Protein AF-A0A8K1FX27-F1 (afdb_monomer_lite)

Sequence (110 aa):
ENPSEEDAAIVDKILSSRVIKKEISAGMTVDTEEFFVKYKNYSYLHCEWATEQQLLKDKRIQQKIKRFKVRKAQRAHFFADMEEEPFNPDYVEVDRVLEVSLCEDKDTGE

Secondary structure (DSSP, 8-state):
-PPPHHHHT-EEEEEEEEEEEEEEETTEEEEEEEEEEEETTS-GGG-EEE-TTTTTTSTTHHHHHHHHHHHHHHHHTT-TT----SS-GGGGS------------TTT--

Structure (mmCIF, N/CA/C/O backbone):
data_AF-A0A8K1FX27-F1
#
_entry.id   AF-A0A8K1FX27-F1
#
loop_
_atom_site.group_PDB
_atom_site.id
_atom_site.type_symbol
_atom_site.label_atom_id
_atom_site.label_alt_id
_atom_site.label_comp_id
_atom_site.label_asym_id
_atom_site.label_entity_id
_atom_site.label_seq_id
_atom_site.pdbx_PDB_ins_code
_atom_site.Cartn_x
_atom_site.Cartn_y
_atom_site.Cartn_z
_atom_site.occupancy
_atom_site.B_iso_or_equiv
_atom_site.auth_seq_id
_atom_site.auth_comp_id
_atom_site.auth_asym_id
_atom_site.auth_atom_id
_atom_site.pdbx_PDB_model_num
ATOM 1 N N . GLU A 1 1 ? 19.678 -7.813 -8.987 1.00 48.03 1 GLU A N 1
ATOM 2 C CA . GLU A 1 1 ? 19.619 -8.563 -7.715 1.00 48.03 1 GLU A CA 1
ATOM 3 C C . GLU A 1 1 ? 18.223 -8.363 -7.145 1.00 48.03 1 GLU A C 1
ATOM 5 O O . GLU A 1 1 ? 17.815 -7.214 -7.002 1.00 48.03 1 GLU A O 1
ATOM 10 N N . ASN A 1 2 ? 17.447 -9.435 -6.961 1.00 54.16 2 ASN A N 1
ATOM 11 C CA . ASN A 1 2 ? 16.099 -9.311 -6.401 1.00 54.16 2 ASN A CA 1
ATOM 12 C C . ASN A 1 2 ? 16.210 -8.922 -4.919 1.00 54.16 2 ASN A C 1
ATOM 14 O O . ASN A 1 2 ? 17.075 -9.469 -4.231 1.00 54.16 2 ASN A O 1
ATOM 18 N N . PRO A 1 3 ? 15.385 -7.983 -4.421 1.00 55.75 3 PRO A N 1
ATOM 19 C CA . PRO A 1 3 ? 15.394 -7.633 -3.008 1.00 55.75 3 PRO A CA 1
ATOM 20 C C . PRO A 1 3 ? 15.110 -8.876 -2.158 1.00 55.75 3 PRO A C 1
ATOM 22 O O . PRO A 1 3 ? 14.306 -9.728 -2.539 1.00 55.75 3 PRO A O 1
ATOM 25 N N . SER A 1 4 ? 15.779 -8.977 -1.008 1.00 61.44 4 SER A N 1
ATOM 26 C CA . SER A 1 4 ? 15.488 -10.027 -0.032 1.00 61.44 4 SER A CA 1
ATOM 27 C C . SER A 1 4 ? 14.026 -9.921 0.429 1.00 61.44 4 SER A C 1
ATOM 29 O O . SER A 1 4 ? 13.470 -8.821 0.491 1.00 61.44 4 SER A O 1
ATOM 31 N N . GLU A 1 5 ? 13.387 -11.038 0.790 1.00 59.59 5 GLU A N 1
ATOM 32 C CA . GLU A 1 5 ? 12.019 -11.021 1.346 1.00 59.59 5 GLU A CA 1
ATOM 33 C C . GLU A 1 5 ? 11.897 -10.135 2.602 1.00 59.59 5 GLU A C 1
ATOM 35 O O . GLU A 1 5 ? 10.821 -9.615 2.908 1.00 59.59 5 GLU A O 1
ATOM 40 N N . GLU A 1 6 ? 13.004 -9.927 3.322 1.00 56.84 6 GLU A N 1
ATOM 41 C CA . GLU A 1 6 ? 13.069 -9.035 4.482 1.00 56.84 6 GLU A CA 1
ATOM 42 C C . GLU A 1 6 ? 13.023 -7.549 4.083 1.00 56.84 6 GLU A C 1
ATOM 44 O O . GLU A 1 6 ? 12.375 -6.749 4.763 1.00 56.84 6 GLU A O 1
ATOM 49 N N . ASP A 1 7 ? 13.631 -7.173 2.953 1.00 61.62 7 ASP A N 1
ATOM 50 C CA . ASP A 1 7 ? 13.547 -5.816 2.394 1.00 61.62 7 ASP A CA 1
ATOM 51 C C . ASP A 1 7 ? 12.206 -5.547 1.698 1.00 61.62 7 ASP A C 1
ATOM 53 O O . ASP A 1 7 ? 11.762 -4.395 1.617 1.00 61.62 7 ASP A O 1
ATOM 57 N N . ALA A 1 8 ? 11.551 -6.606 1.215 1.00 64.69 8 ALA A N 1
ATOM 58 C CA . ALA A 1 8 ? 10.287 -6.539 0.493 1.00 64.69 8 ALA A CA 1
ATOM 59 C C . ALA A 1 8 ? 9.100 -6.095 1.354 1.00 64.69 8 ALA A C 1
ATOM 61 O O . ALA A 1 8 ? 8.189 -5.426 0.872 1.00 64.69 8 ALA A O 1
ATOM 62 N N . ALA A 1 9 ? 9.128 -6.409 2.649 1.00 75.31 9 ALA A N 1
ATOM 63 C CA . ALA A 1 9 ? 8.024 -6.135 3.565 1.00 75.31 9 ALA A CA 1
ATOM 64 C C . ALA A 1 9 ? 8.043 -4.717 4.177 1.00 75.31 9 ALA A C 1
ATOM 66 O O . ALA A 1 9 ? 7.259 -4.413 5.079 1.00 75.31 9 ALA A O 1
ATOM 67 N N . ILE A 1 10 ? 8.939 -3.829 3.729 1.00 93.38 10 ILE A N 1
ATOM 68 C CA . ILE A 1 10 ? 9.044 -2.469 4.270 1.00 93.38 10 ILE A CA 1
ATOM 69 C C . ILE A 1 10 ? 8.014 -1.552 3.610 1.00 93.38 10 ILE A C 1
ATOM 71 O O . ILE A 1 10 ? 8.063 -1.302 2.407 1.00 93.38 10 ILE A O 1
ATOM 75 N N . VAL A 1 11 ? 7.117 -0.962 4.402 1.00 96.12 11 VAL A N 1
ATOM 76 C CA . VAL A 1 11 ? 6.073 -0.059 3.891 1.00 96.12 11 VAL A CA 1
ATOM 77 C C . VAL A 1 11 ? 6.681 1.293 3.530 1.00 96.12 11 VAL A C 1
ATOM 79 O O . VAL A 1 11 ? 7.129 2.032 4.397 1.00 96.12 11 VAL A O 1
ATOM 82 N N . ASP A 1 12 ? 6.680 1.690 2.269 1.00 95.62 12 ASP A N 1
ATOM 83 C CA . ASP A 1 12 ? 7.155 3.015 1.857 1.00 95.62 12 ASP A CA 1
ATOM 84 C C . ASP A 1 12 ? 6.101 4.096 2.154 1.00 95.62 12 ASP A C 1
ATOM 86 O O . ASP A 1 12 ? 6.396 5.138 2.745 1.00 95.62 12 ASP A O 1
ATOM 90 N N . LYS A 1 13 ? 4.833 3.815 1.823 1.00 95.56 13 LYS A N 1
ATOM 91 C CA . LYS A 1 13 ? 3.717 4.751 2.005 1.00 95.56 13 LYS A CA 1
ATOM 92 C C . LYS A 1 13 ? 2.430 4.027 2.406 1.00 95.56 13 LYS A C 1
ATOM 94 O O . LYS A 1 13 ? 2.129 2.960 1.887 1.00 95.56 13 LYS A O 1
ATOM 99 N N . ILE A 1 14 ? 1.656 4.649 3.298 1.00 96.56 14 ILE A N 1
ATOM 100 C CA . ILE A 1 14 ? 0.247 4.306 3.538 1.00 96.56 14 ILE A CA 1
ATOM 101 C C . ILE A 1 14 ? -0.589 5.265 2.693 1.00 96.56 14 ILE A C 1
ATOM 103 O O . ILE A 1 14 ? -0.468 6.482 2.854 1.00 96.56 14 ILE A O 1
ATOM 107 N N . LEU A 1 15 ? -1.367 4.708 1.774 1.00 94.94 15 LEU A N 1
ATOM 108 C CA . LEU A 1 15 ? -2.143 5.424 0.767 1.00 94.94 15 LEU A CA 1
ATOM 109 C C . LEU A 1 15 ? -3.573 5.684 1.240 1.00 94.94 15 LEU A C 1
ATOM 111 O O . LEU A 1 15 ? -4.088 6.780 1.066 1.00 94.94 15 LEU A O 1
ATOM 115 N N . SER A 1 16 ? -4.200 4.695 1.879 1.00 94.31 16 SER A N 1
ATOM 116 C CA . SER A 1 16 ? -5.571 4.806 2.379 1.00 94.31 16 SER A CA 1
ATOM 117 C C . SER A 1 16 ? -5.789 3.944 3.624 1.00 94.31 16 SER A C 1
ATOM 119 O O . SER A 1 16 ? -4.934 3.141 4.003 1.00 94.31 16 SER A O 1
ATOM 121 N N . SER A 1 17 ? -6.935 4.128 4.278 1.00 94.44 17 SER A N 1
ATOM 122 C CA . SER A 1 17 ? -7.405 3.257 5.357 1.00 94.44 17 SER A CA 1
ATOM 123 C C . SER A 1 17 ? -8.904 3.016 5.243 1.00 94.44 17 SER A C 1
ATOM 125 O O . SER A 1 17 ? -9.650 3.932 4.883 1.00 94.44 17 SER A O 1
ATOM 127 N N . ARG A 1 18 ? -9.334 1.803 5.595 1.00 94.12 18 ARG A N 1
ATOM 128 C CA . ARG A 1 18 ? -10.739 1.393 5.659 1.00 94.12 18 ARG A CA 1
ATOM 129 C C . ARG A 1 18 ? -10.996 0.589 6.926 1.00 94.12 18 ARG A C 1
ATOM 131 O O . ARG A 1 18 ? -10.086 -0.043 7.458 1.00 94.12 18 ARG A O 1
ATOM 138 N N . VAL A 1 19 ? -12.242 0.591 7.378 1.00 95.19 19 VAL A N 1
ATOM 139 C CA . VAL A 1 19 ? -12.714 -0.302 8.439 1.00 95.19 19 VAL A CA 1
ATOM 140 C C . VAL A 1 19 ? -13.657 -1.307 7.801 1.00 95.19 19 VAL A C 1
ATOM 142 O O . VAL A 1 19 ? -14.586 -0.917 7.096 1.00 95.19 19 VAL A O 1
ATOM 145 N N . ILE A 1 20 ? -13.406 -2.592 8.027 1.00 94.56 20 ILE A N 1
ATOM 146 C CA . ILE A 1 20 ? -14.256 -3.683 7.553 1.00 94.56 20 ILE A CA 1
ATOM 147 C C . ILE A 1 20 ? -14.766 -4.504 8.731 1.00 94.56 20 ILE A C 1
ATOM 149 O O . ILE A 1 20 ? -14.068 -4.679 9.725 1.00 94.56 20 ILE A O 1
ATOM 153 N N . LYS A 1 21 ? -15.978 -5.040 8.611 1.00 93.88 21 LYS A N 1
ATOM 154 C CA . LYS A 1 21 ? -16.563 -5.943 9.607 1.00 93.88 21 LYS A CA 1
ATOM 155 C C . LYS A 1 21 ? -16.191 -7.376 9.254 1.00 93.88 21 LYS A C 1
ATOM 157 O O . LYS A 1 21 ? -16.644 -7.875 8.227 1.00 93.88 21 LYS A O 1
ATOM 162 N N . LYS A 1 22 ? -15.372 -8.029 10.081 1.00 89.00 22 LYS A N 1
ATOM 163 C CA . LYS A 1 22 ? -15.058 -9.461 9.944 1.00 89.00 22 LYS A CA 1
ATOM 164 C C . LYS A 1 22 ? -15.865 -10.262 10.961 1.00 89.00 22 LYS A C 1
ATOM 166 O O . LYS A 1 22 ? -15.909 -9.899 12.135 1.00 89.00 22 LYS A O 1
ATOM 171 N N . GLU A 1 23 ? -16.506 -11.336 10.515 1.00 88.25 23 GLU A N 1
ATOM 172 C CA . GLU A 1 23 ? -17.162 -12.302 11.399 1.00 88.25 23 GLU A CA 1
ATOM 173 C C . GLU A 1 23 ? -16.110 -13.261 11.968 1.00 88.25 23 GLU A C 1
ATOM 175 O O . GLU A 1 23 ? -15.318 -13.829 11.217 1.00 88.25 23 GLU A O 1
ATOM 180 N N . ILE A 1 24 ? -16.065 -13.404 13.295 1.00 84.50 24 ILE A N 1
ATOM 181 C CA . ILE A 1 24 ? -15.093 -14.274 13.986 1.00 84.50 24 ILE A CA 1
ATOM 182 C C . ILE A 1 24 ? -15.781 -15.542 14.513 1.00 84.50 24 ILE A C 1
ATOM 184 O O . ILE A 1 24 ? -15.173 -16.607 14.593 1.00 84.50 24 ILE A O 1
ATOM 188 N N . SER A 1 25 ? -17.062 -15.444 14.858 1.00 86.50 25 SER A N 1
ATOM 189 C CA . SER A 1 25 ? -17.908 -16.560 15.277 1.00 86.50 25 SER A CA 1
ATOM 190 C C . SER A 1 25 ? -19.368 -16.237 14.972 1.00 86.50 25 SER A C 1
ATOM 192 O O . SER A 1 25 ? -19.688 -15.073 14.747 1.00 86.50 25 SER A O 1
ATOM 194 N N . ALA A 1 26 ? -20.239 -17.252 14.966 1.00 81.56 26 ALA A N 1
ATOM 195 C CA . ALA A 1 26 ? -21.644 -17.127 14.573 1.00 81.56 26 ALA A CA 1
ATOM 196 C C . ALA A 1 26 ? -22.348 -15.954 15.288 1.00 81.56 26 ALA A C 1
ATOM 198 O O . ALA A 1 26 ? -22.716 -16.056 16.460 1.00 81.56 26 ALA A O 1
ATOM 199 N N . GLY A 1 27 ? -22.516 -14.840 14.568 1.00 82.06 27 GLY A N 1
ATOM 200 C CA . GLY A 1 27 ? -23.156 -13.612 15.056 1.00 82.06 27 GLY A CA 1
ATOM 201 C C . GLY A 1 27 ? -22.247 -12.588 15.755 1.00 82.06 27 GLY A C 1
ATOM 202 O O . GLY A 1 27 ? -22.737 -11.528 16.141 1.00 82.06 27 GLY A O 1
ATOM 203 N N . MET A 1 28 ? -20.942 -12.844 15.901 1.00 85.56 28 MET A N 1
ATOM 204 C CA . MET A 1 28 ? -19.974 -11.896 16.465 1.00 85.56 28 MET A CA 1
ATOM 205 C C . MET A 1 28 ? -19.087 -11.296 15.368 1.00 85.56 28 MET A C 1
ATOM 207 O O . MET A 1 28 ? -18.203 -11.957 14.814 1.00 85.56 28 MET A O 1
ATOM 211 N N . THR A 1 29 ? -19.297 -10.009 15.092 1.00 89.56 29 THR A N 1
ATOM 212 C CA . THR A 1 29 ? -18.490 -9.224 14.149 1.00 89.56 29 THR A CA 1
ATOM 213 C C . THR A 1 29 ? -17.530 -8.296 14.879 1.00 89.56 29 THR A C 1
ATOM 215 O O . THR A 1 29 ? -17.924 -7.644 15.846 1.00 89.56 29 THR A O 1
ATOM 218 N N . VAL A 1 30 ? -16.306 -8.172 14.374 1.00 92.56 30 VAL A N 1
ATOM 219 C CA . VAL A 1 30 ? -15.313 -7.202 14.846 1.00 92.56 30 VAL A CA 1
ATOM 220 C C . VAL A 1 30 ? -14.925 -6.264 13.714 1.00 92.56 30 VAL A C 1
ATOM 222 O O . VAL A 1 30 ? -14.631 -6.692 12.594 1.00 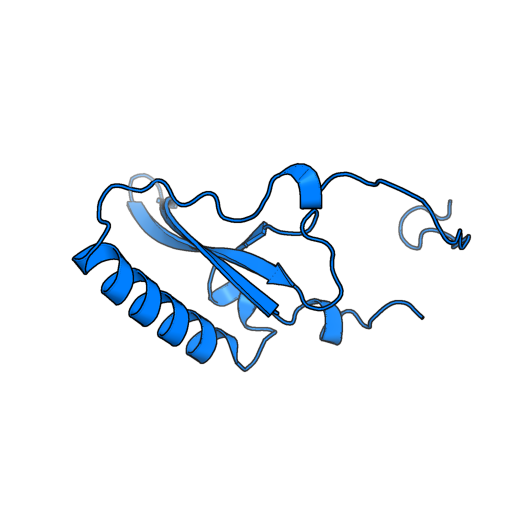92.56 30 VAL A O 1
ATOM 225 N N . ASP A 1 31 ? -14.891 -4.977 14.039 1.00 94.81 31 ASP A N 1
ATOM 226 C CA . ASP A 1 31 ? -14.341 -3.950 13.168 1.00 94.81 31 ASP A CA 1
ATOM 227 C C . ASP A 1 31 ? -12.820 -4.126 13.086 1.00 94.81 31 ASP A C 1
ATOM 229 O O . ASP A 1 31 ? -12.098 -4.027 14.077 1.00 94.81 31 ASP A O 1
ATOM 233 N N . THR A 1 32 ? -12.334 -4.412 11.883 1.00 94.94 32 THR A N 1
ATOM 234 C CA . THR A 1 32 ? -10.916 -4.571 11.567 1.00 94.94 32 THR A CA 1
ATOM 235 C C . THR A 1 32 ? -10.479 -3.409 10.687 1.00 94.94 32 THR A C 1
ATOM 237 O O . THR A 1 32 ? -11.052 -3.178 9.621 1.00 94.94 32 THR A O 1
ATOM 240 N N . GLU A 1 33 ? -9.461 -2.674 11.125 1.00 96.38 33 GLU A N 1
ATOM 241 C CA . GLU A 1 33 ? -8.861 -1.606 10.328 1.00 96.38 33 GLU A CA 1
ATOM 242 C C . GLU A 1 33 ? -7.794 -2.179 9.388 1.00 96.38 33 GLU A C 1
ATOM 244 O O . GLU A 1 33 ? -6.893 -2.910 9.809 1.00 96.38 33 GLU A O 1
ATOM 249 N N . GLU A 1 34 ? -7.892 -1.822 8.111 1.00 97.38 34 GLU A N 1
ATOM 250 C CA . GLU A 1 34 ? -6.918 -2.165 7.080 1.00 97.38 34 GLU A CA 1
ATOM 251 C C . GLU A 1 34 ? -6.348 -0.893 6.453 1.00 97.38 34 GLU A C 1
ATOM 253 O O . GLU A 1 34 ? -7.028 0.129 6.304 1.00 97.38 34 GLU A O 1
ATOM 258 N N . PHE A 1 35 ? -5.085 -0.978 6.055 1.00 97.06 35 PHE A N 1
ATOM 259 C CA . PHE A 1 35 ? -4.330 0.081 5.410 1.00 97.06 35 PHE A CA 1
ATOM 260 C C . PHE A 1 35 ? -3.960 -0.356 4.003 1.00 97.06 35 PHE A C 1
ATOM 262 O O . PHE A 1 35 ? -3.458 -1.460 3.809 1.00 97.06 35 PHE A O 1
ATOM 269 N N . PHE A 1 36 ? -4.187 0.524 3.034 1.00 96.75 36 PHE A N 1
ATOM 270 C CA . PHE A 1 36 ? -3.724 0.315 1.673 1.00 96.75 36 PHE A CA 1
ATOM 271 C C . PHE A 1 36 ? -2.284 0.811 1.574 1.00 96.75 36 PHE A C 1
ATOM 273 O O . PHE A 1 36 ? -2.028 2.002 1.786 1.00 96.75 36 PHE A O 1
ATOM 280 N N . VAL A 1 37 ? -1.337 -0.093 1.335 1.00 96.75 37 VAL A N 1
ATOM 281 C CA . VAL A 1 37 ? 0.099 0.187 1.470 1.00 96.75 37 VAL A CA 1
ATOM 282 C C . VAL A 1 37 ? 0.851 0.039 0.156 1.00 96.75 37 VAL A C 1
ATOM 284 O O . VAL A 1 37 ? 0.529 -0.800 -0.673 1.00 96.75 37 VAL A O 1
ATOM 287 N N . LYS A 1 38 ? 1.891 0.854 -0.021 1.00 95.94 38 LYS A N 1
ATOM 288 C CA . LYS A 1 38 ? 2.898 0.719 -1.077 1.00 95.94 38 LYS A CA 1
ATOM 289 C C . LYS A 1 38 ? 4.205 0.286 -0.430 1.00 95.94 38 LYS A C 1
ATOM 291 O O . LYS A 1 38 ? 4.715 1.000 0.438 1.00 95.94 38 LYS A O 1
ATOM 296 N N . TYR A 1 39 ? 4.762 -0.839 -0.863 1.00 95.38 39 TYR A N 1
ATOM 297 C CA . TYR A 1 39 ? 6.028 -1.359 -0.346 1.00 95.38 3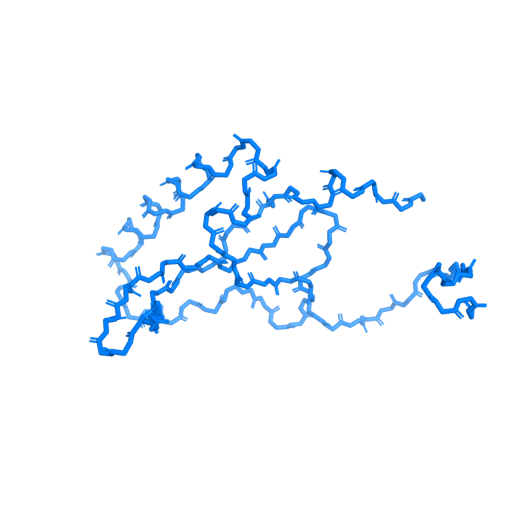9 TYR A CA 1
ATOM 298 C C . TYR A 1 39 ? 7.245 -0.702 -1.003 1.00 95.38 39 TYR A C 1
ATOM 300 O O . TYR A 1 39 ? 7.207 -0.186 -2.126 1.00 95.38 39 TYR A O 1
ATOM 308 N N . LYS A 1 40 ? 8.360 -0.657 -0.283 1.00 92.44 40 LYS A N 1
ATOM 309 C CA . LYS A 1 40 ? 9.627 -0.160 -0.813 1.00 92.44 40 LYS A CA 1
ATOM 310 C C . LYS A 1 40 ? 10.129 -1.131 -1.884 1.0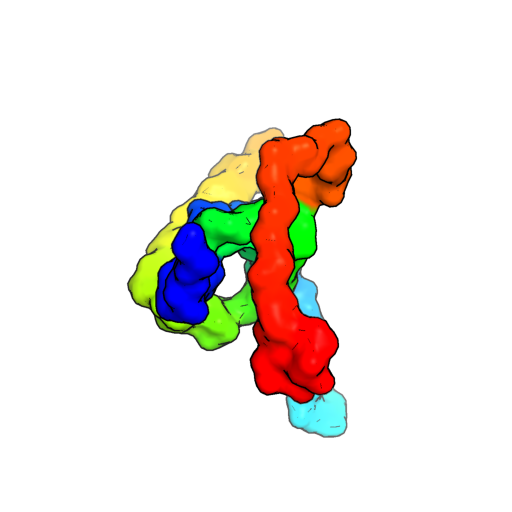0 92.44 40 LYS A C 1
ATOM 312 O O . LYS A 1 40 ? 10.036 -2.331 -1.702 1.00 92.44 40 LYS A O 1
ATOM 317 N N . ASN A 1 41 ? 10.656 -0.608 -2.991 1.00 90.38 41 ASN A N 1
ATOM 318 C CA . ASN A 1 41 ? 11.171 -1.385 -4.131 1.00 90.38 41 ASN A CA 1
ATOM 319 C C . ASN A 1 41 ? 10.138 -2.223 -4.915 1.00 90.38 41 ASN A C 1
ATOM 321 O O . ASN A 1 41 ? 10.505 -2.799 -5.931 1.00 90.38 41 ASN A O 1
ATOM 325 N N . TYR A 1 42 ? 8.862 -2.227 -4.519 1.00 91.62 42 TYR A N 1
ATOM 326 C CA . TYR A 1 42 ? 7.769 -2.786 -5.317 1.00 91.62 42 TYR A CA 1
ATOM 327 C C . TYR A 1 42 ? 7.000 -1.676 -6.036 1.00 91.62 42 TYR A C 1
ATOM 329 O O . TYR A 1 42 ? 6.867 -0.551 -5.535 1.00 91.62 42 TYR A O 1
ATOM 337 N N . SER A 1 43 ? 6.503 -1.999 -7.230 1.00 92.62 43 SER A N 1
ATOM 338 C CA . SER A 1 43 ? 5.611 -1.125 -7.995 1.00 92.62 43 SER A CA 1
ATOM 339 C C . SER A 1 43 ? 4.250 -0.974 -7.306 1.00 92.62 43 SER A C 1
ATOM 341 O O . SER A 1 43 ? 3.879 -1.784 -6.455 1.00 92.62 43 SER A O 1
ATOM 343 N N . TYR A 1 44 ? 3.482 0.045 -7.703 1.00 94.31 44 TYR A N 1
ATOM 344 C CA . TYR A 1 44 ? 2.121 0.274 -7.198 1.00 94.31 44 TYR A CA 1
ATOM 345 C C . TYR A 1 44 ? 1.156 -0.878 -7.517 1.00 94.31 44 TYR A C 1
ATOM 347 O O . TYR A 1 44 ? 0.155 -1.035 -6.827 1.00 94.31 44 TYR A O 1
ATOM 355 N N . LEU A 1 45 ? 1.483 -1.730 -8.497 1.00 94.38 45 LEU A N 1
ATOM 356 C CA . LEU A 1 45 ? 0.728 -2.950 -8.793 1.00 94.38 45 LEU A CA 1
ATOM 357 C C . LEU A 1 45 ? 0.666 -3.909 -7.592 1.00 94.38 45 LEU A C 1
ATOM 359 O O . LEU A 1 45 ? -0.308 -4.633 -7.433 1.00 94.38 45 LEU A O 1
ATOM 363 N N . HIS A 1 46 ? 1.681 -3.883 -6.727 1.00 93.62 46 HIS A N 1
ATOM 364 C CA . HIS A 1 46 ? 1.759 -4.718 -5.527 1.00 93.62 46 HIS A CA 1
ATOM 365 C C . HIS A 1 46 ? 1.157 -4.038 -4.292 1.00 93.62 46 HIS A C 1
ATOM 367 O O . HIS A 1 46 ? 1.396 -4.472 -3.164 1.00 93.62 46 HIS A O 1
ATOM 373 N N . CYS A 1 47 ? 0.442 -2.924 -4.467 1.00 95.31 47 CYS A N 1
ATOM 374 C CA . CYS A 1 47 ? -0.276 -2.322 -3.360 1.00 95.31 47 CYS A CA 1
ATOM 375 C C . CYS A 1 47 ? -1.394 -3.248 -2.888 1.00 95.31 47 CYS A C 1
ATOM 377 O O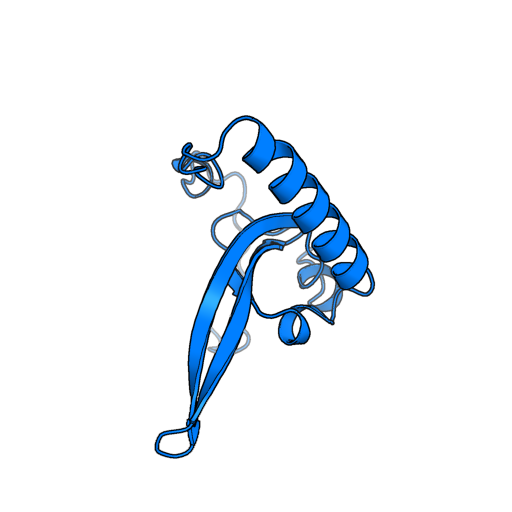 . CYS A 1 47 ? -2.167 -3.776 -3.683 1.00 95.31 47 CYS A O 1
ATOM 379 N N . GLU A 1 48 ? -1.523 -3.391 -1.575 1.00 96.19 48 GLU A N 1
ATOM 380 C CA . GLU A 1 48 ? -2.517 -4.278 -0.983 1.00 96.19 48 GLU A CA 1
ATOM 381 C C . GLU A 1 48 ? -3.132 -3.685 0.281 1.00 96.19 48 GLU A C 1
ATOM 383 O O . GLU A 1 48 ? -2.603 -2.743 0.881 1.00 96.19 48 GLU A O 1
ATOM 388 N N . TRP A 1 49 ? -4.276 -4.243 0.675 1.00 97.12 49 TRP A N 1
ATOM 389 C CA . TRP A 1 49 ? -4.908 -3.967 1.958 1.00 97.12 49 TRP A CA 1
ATOM 390 C C . TRP A 1 49 ? -4.352 -4.914 3.013 1.00 97.12 49 TRP A C 1
ATOM 392 O O . TRP A 1 49 ? -4.498 -6.128 2.896 1.00 97.12 49 TRP A O 1
ATOM 402 N N . ALA A 1 50 ? -3.767 -4.352 4.064 1.00 96.81 50 ALA A N 1
ATOM 403 C CA . ALA A 1 50 ? -3.183 -5.121 5.150 1.00 96.81 50 ALA A CA 1
ATOM 404 C C . ALA A 1 50 ? -3.546 -4.533 6.518 1.00 96.81 50 ALA A C 1
ATOM 406 O O . ALA A 1 50 ? -3.669 -3.321 6.704 1.00 96.81 50 ALA A O 1
ATOM 407 N N . THR A 1 51 ? -3.706 -5.412 7.498 1.00 97.06 51 THR A N 1
ATOM 408 C CA . THR A 1 51 ? -3.859 -5.053 8.913 1.00 97.06 51 THR A CA 1
ATOM 409 C C . THR A 1 51 ? -2.519 -4.637 9.522 1.00 97.06 51 THR A C 1
ATOM 411 O O . THR A 1 51 ? -1.457 -5.030 9.040 1.00 97.06 51 THR A O 1
ATOM 414 N N . GLU A 1 52 ? -2.538 -3.903 10.641 1.00 96.38 52 GLU A N 1
ATOM 415 C CA . GLU A 1 52 ? -1.304 -3.590 11.387 1.00 96.38 52 GLU A CA 1
ATOM 416 C C . GLU A 1 52 ? -0.513 -4.862 11.734 1.00 96.38 52 GLU A C 1
ATOM 418 O O . GLU A 1 52 ? 0.709 -4.871 11.611 1.00 96.38 52 GLU A O 1
ATOM 423 N N . GLN A 1 53 ? -1.210 -5.946 12.096 1.00 95.50 53 GLN A N 1
ATOM 424 C CA . GLN A 1 53 ? -0.599 -7.233 12.435 1.00 95.50 53 GLN A CA 1
ATOM 425 C C . GLN A 1 53 ? 0.185 -7.846 11.267 1.00 95.50 53 GLN A C 1
ATOM 427 O O . GLN A 1 53 ? 1.291 -8.344 11.466 1.00 95.50 53 GLN A O 1
ATOM 432 N N . GLN A 1 54 ? -0.349 -7.777 10.045 1.00 95.50 54 GLN A N 1
ATOM 433 C CA . GLN A 1 54 ? 0.333 -8.284 8.846 1.00 95.50 54 GLN A CA 1
ATOM 434 C C . GLN A 1 54 ? 1.573 -7.454 8.485 1.00 95.50 54 GLN A C 1
ATOM 436 O O . GLN A 1 54 ? 2.521 -7.970 7.900 1.00 95.50 54 GLN A O 1
ATOM 441 N N . LEU A 1 55 ? 1.599 -6.183 8.885 1.00 95.75 55 LEU A N 1
ATOM 442 C CA . LEU A 1 55 ? 2.668 -5.238 8.570 1.00 95.75 55 LEU A CA 1
ATOM 443 C C . LEU A 1 55 ? 3.771 -5.171 9.642 1.00 95.75 55 LEU A C 1
ATOM 445 O O . LEU A 1 55 ? 4.695 -4.365 9.520 1.00 95.75 55 LEU A O 1
ATOM 449 N N . LEU A 1 56 ? 3.719 -6.016 10.680 1.00 94.75 56 LEU A N 1
ATOM 450 C CA . LEU A 1 56 ? 4.677 -6.006 11.798 1.00 94.75 56 LEU A CA 1
ATOM 451 C C . LEU A 1 56 ? 6.125 -6.316 11.393 1.00 94.75 56 LEU A C 1
ATOM 453 O O . LEU A 1 56 ? 7.041 -5.985 12.148 1.00 94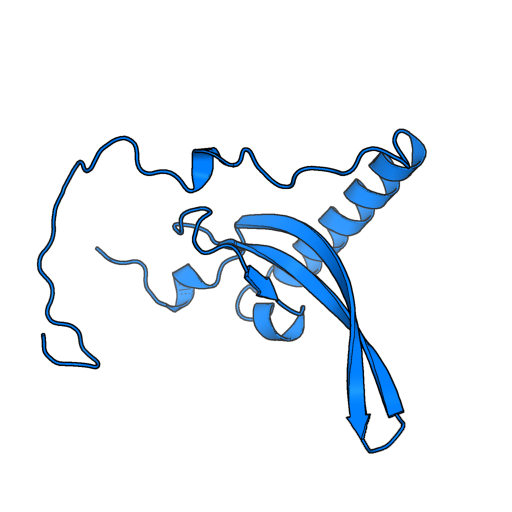.75 56 LEU A O 1
ATOM 457 N N . LYS A 1 57 ? 6.349 -6.897 10.204 1.00 90.94 57 LYS A N 1
ATOM 458 C CA . LYS A 1 57 ? 7.696 -7.063 9.632 1.00 90.94 57 LYS A CA 1
ATOM 459 C C . LYS A 1 57 ? 8.424 -5.715 9.505 1.00 90.94 57 LYS A C 1
ATOM 461 O O . LYS A 1 57 ? 9.632 -5.636 9.720 1.00 90.94 57 LYS A O 1
ATOM 466 N N . ASP A 1 58 ? 7.697 -4.628 9.245 1.00 94.56 58 ASP A N 1
ATOM 467 C CA . ASP A 1 58 ? 8.245 -3.278 9.303 1.00 94.56 58 ASP A CA 1
ATOM 468 C C . ASP A 1 58 ? 8.203 -2.739 10.739 1.00 94.56 58 ASP A C 1
ATOM 470 O O . ASP A 1 58 ? 7.190 -2.224 11.212 1.00 94.56 58 ASP A O 1
ATOM 474 N N . LYS A 1 59 ? 9.354 -2.741 11.421 1.00 94.19 59 LYS A N 1
ATOM 475 C CA . LYS A 1 59 ? 9.501 -2.207 12.791 1.00 94.19 59 LYS A CA 1
ATOM 476 C C . LYS A 1 59 ? 9.056 -0.748 12.979 1.00 94.19 59 LYS A C 1
ATOM 478 O O . LYS A 1 59 ? 8.954 -0.273 14.109 1.00 94.19 59 LYS A O 1
ATOM 483 N N . ARG A 1 60 ? 8.852 0.012 11.896 1.00 95.88 60 ARG A N 1
ATOM 484 C CA . ARG A 1 60 ? 8.398 1.412 11.922 1.00 95.88 60 ARG A CA 1
ATOM 485 C C . ARG A 1 60 ? 6.907 1.554 11.614 1.00 95.88 60 ARG A C 1
ATOM 487 O O . ARG A 1 60 ? 6.423 2.690 11.596 1.00 95.88 60 ARG A O 1
ATOM 494 N N . ILE A 1 61 ? 6.176 0.461 11.384 1.00 97.19 61 ILE A N 1
ATOM 495 C CA . ILE A 1 61 ? 4.787 0.515 10.922 1.00 97.19 61 ILE A CA 1
ATOM 496 C C . ILE A 1 61 ? 3.884 1.318 11.860 1.00 97.19 61 ILE A C 1
ATOM 498 O O . ILE A 1 61 ? 3.162 2.202 11.402 1.00 97.19 61 ILE A O 1
ATOM 502 N N . GLN A 1 62 ? 4.008 1.126 13.174 1.00 97.94 62 GLN A N 1
ATOM 503 C CA . GLN A 1 62 ? 3.185 1.837 14.158 1.00 97.94 62 GLN A CA 1
ATOM 504 C C . GLN A 1 62 ? 3.358 3.359 14.054 1.00 97.94 62 GLN A C 1
ATOM 506 O O . GLN A 1 62 ? 2.397 4.130 14.107 1.00 97.94 62 GLN A O 1
ATOM 511 N N . GLN A 1 63 ? 4.596 3.817 13.836 1.00 98.25 63 GLN A N 1
ATOM 512 C CA . GLN A 1 63 ? 4.892 5.237 13.643 1.00 98.25 63 GLN A CA 1
ATOM 513 C C . GLN A 1 63 ? 4.328 5.759 12.316 1.00 98.25 63 GLN A C 1
ATOM 515 O O . GLN A 1 63 ? 3.844 6.893 12.267 1.00 98.25 63 GLN A O 1
ATOM 520 N N . LYS A 1 64 ? 4.374 4.953 11.247 1.00 98.12 64 LYS A N 1
ATOM 521 C CA . LYS A 1 64 ? 3.804 5.301 9.936 1.00 98.12 64 LYS A CA 1
ATOM 522 C C . LYS A 1 64 ? 2.285 5.430 10.014 1.00 98.12 64 LYS A C 1
ATOM 524 O O . LYS A 1 64 ? 1.765 6.462 9.593 1.00 98.12 64 LYS A O 1
ATOM 529 N N . ILE A 1 65 ? 1.599 4.471 10.641 1.00 98.12 65 ILE A N 1
ATOM 530 C CA . ILE A 1 65 ? 0.147 4.509 10.879 1.00 98.12 65 ILE A CA 1
ATOM 531 C C . ILE A 1 65 ? -0.227 5.742 11.703 1.00 98.12 65 ILE A C 1
ATOM 533 O O . ILE A 1 65 ? -1.110 6.504 11.310 1.00 98.12 65 ILE A O 1
ATOM 537 N N . LYS A 1 66 ? 0.485 6.006 12.807 1.00 97.94 66 LYS A N 1
ATOM 538 C CA . LYS A 1 66 ? 0.236 7.192 13.639 1.00 97.94 66 LYS A CA 1
ATOM 539 C C . LYS A 1 66 ? 0.353 8.489 12.833 1.00 97.94 66 LYS A C 1
ATOM 541 O O . LYS A 1 66 ? -0.532 9.339 12.904 1.00 97.94 66 LYS A O 1
ATOM 546 N N . ARG A 1 67 ? 1.420 8.642 12.038 1.00 97.62 67 ARG A N 1
ATOM 547 C CA . ARG A 1 67 ? 1.618 9.818 11.170 1.00 97.62 67 ARG A CA 1
ATOM 548 C C . ARG A 1 67 ? 0.539 9.927 10.093 1.00 97.62 67 ARG A C 1
ATOM 550 O O . ARG A 1 67 ? 0.073 11.032 9.828 1.00 97.62 67 ARG A O 1
ATOM 557 N N . PHE A 1 68 ? 0.141 8.807 9.492 1.00 95.81 68 PHE A N 1
ATOM 558 C CA . PHE A 1 68 ? -0.931 8.760 8.503 1.00 95.81 68 PHE A CA 1
ATOM 559 C C . PHE A 1 68 ? -2.258 9.242 9.099 1.00 95.81 68 PHE A C 1
ATOM 561 O O . PHE A 1 68 ? -2.855 10.164 8.554 1.00 95.81 68 PHE A O 1
ATOM 568 N N . LYS A 1 69 ? -2.670 8.710 10.257 1.00 94.56 69 LYS A N 1
ATOM 569 C CA . LYS A 1 69 ? -3.919 9.104 10.933 1.00 94.56 69 LYS A CA 1
ATOM 570 C C . LYS A 1 69 ? -3.944 10.588 11.296 1.00 94.56 69 LYS A C 1
ATOM 572 O O . LYS A 1 69 ? -4.939 11.255 11.033 1.00 94.56 69 LYS A O 1
ATOM 577 N N . VAL A 1 70 ? -2.839 11.125 11.824 1.00 94.88 70 VAL A N 1
ATOM 578 C CA . VAL A 1 70 ? -2.716 12.567 12.115 1.00 94.88 70 VAL A CA 1
ATOM 579 C C . VAL A 1 70 ? -2.874 13.398 10.841 1.00 94.88 70 VAL A C 1
ATOM 581 O O . VAL A 1 70 ? -3.633 14.363 10.834 1.00 94.88 70 VAL A O 1
ATOM 584 N N . ARG A 1 71 ? -2.209 13.009 9.746 1.00 90.62 71 ARG A N 1
ATOM 585 C CA . ARG A 1 71 ? -2.318 13.711 8.460 1.00 90.62 71 ARG A CA 1
ATOM 586 C C . ARG A 1 71 ? -3.731 13.626 7.877 1.00 90.62 71 ARG A C 1
ATOM 588 O O . ARG A 1 71 ? -4.235 14.633 7.391 1.00 90.62 71 ARG A O 1
ATOM 595 N N . LYS A 1 72 ? -4.368 12.452 7.941 1.00 88.19 72 LYS A N 1
ATOM 596 C CA . LYS A 1 72 ? -5.740 12.227 7.465 1.00 88.19 72 LYS A CA 1
ATOM 597 C C . LYS A 1 72 ? -6.739 13.079 8.250 1.00 88.19 72 LYS A C 1
ATOM 599 O O . LYS A 1 72 ? -7.540 13.768 7.635 1.00 88.19 72 LYS A O 1
ATOM 604 N N . ALA A 1 73 ? -6.630 13.123 9.581 1.00 88.94 73 ALA A N 1
ATOM 605 C CA . ALA A 1 73 ? -7.467 13.980 10.423 1.00 88.94 73 ALA A CA 1
ATOM 606 C C . ALA A 1 73 ? -7.273 15.471 10.100 1.00 88.94 73 ALA A C 1
ATOM 608 O O . ALA A 1 73 ? -8.246 16.189 9.892 1.00 88.94 73 ALA A O 1
ATOM 609 N N . GLN A 1 74 ? -6.019 15.922 9.970 1.00 87.38 74 GLN A N 1
ATOM 610 C CA . GLN A 1 74 ? -5.711 17.301 9.577 1.00 87.38 74 GLN A CA 1
ATOM 611 C C . GLN A 1 74 ? -6.320 17.671 8.222 1.00 87.38 74 GLN A C 1
ATOM 613 O O . GLN A 1 74 ? -6.850 18.766 8.094 1.00 87.38 74 GLN A O 1
ATOM 618 N N . ARG A 1 75 ? -6.285 16.775 7.227 1.00 82.06 75 ARG A N 1
ATOM 619 C CA . ARG A 1 75 ? -6.900 17.009 5.909 1.00 82.06 75 ARG A CA 1
ATOM 620 C C . ARG A 1 75 ? -8.426 16.998 5.956 1.00 82.06 75 ARG A C 1
ATOM 622 O O . ARG A 1 75 ? -9.041 17.874 5.357 1.00 82.06 75 ARG A O 1
ATOM 629 N N . ALA A 1 76 ? -9.024 16.067 6.700 1.00 82.25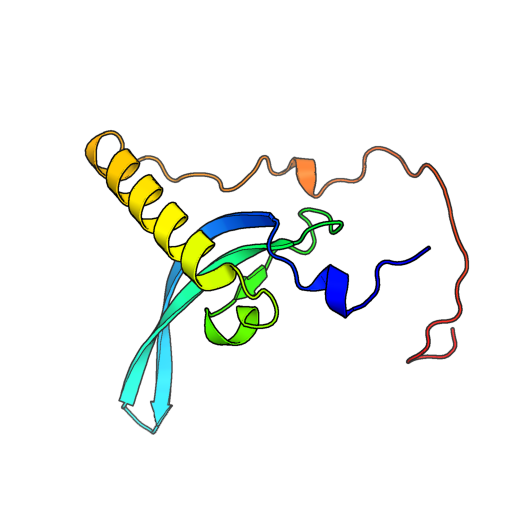 76 ALA A N 1
ATOM 630 C CA . ALA A 1 76 ? -10.475 15.957 6.842 1.00 82.25 76 ALA A CA 1
ATOM 631 C C . ALA A 1 76 ? -11.112 17.225 7.438 1.00 82.25 76 ALA A C 1
ATOM 633 O O . ALA A 1 76 ? -12.232 17.568 7.080 1.00 82.25 76 ALA A O 1
ATOM 634 N N . HIS A 1 77 ? -10.387 17.964 8.288 1.00 75.12 77 HIS A N 1
ATOM 635 C CA . HIS A 1 77 ? -10.855 19.256 8.802 1.00 75.12 77 HIS A CA 1
ATOM 636 C C . HIS A 1 77 ? -11.061 20.326 7.718 1.00 75.12 77 HIS A C 1
ATOM 638 O O . HIS A 1 77 ? -11.838 21.250 7.939 1.00 75.12 77 HIS A O 1
ATOM 644 N N . PHE A 1 78 ? -10.385 20.217 6.570 1.00 72.00 78 PHE A N 1
ATOM 645 C CA . PHE A 1 78 ? -10.474 21.192 5.477 1.00 72.00 78 PHE A CA 1
ATOM 646 C C . PHE A 1 78 ? -11.184 20.646 4.229 1.00 72.00 78 PHE A C 1
ATOM 648 O O . PHE A 1 78 ? -11.754 21.428 3.476 1.00 72.00 78 PHE A O 1
ATOM 655 N N . PHE A 1 79 ? -11.162 19.327 4.006 1.00 65.88 79 PHE A N 1
ATOM 656 C CA . PHE A 1 79 ? -11.617 18.684 2.766 1.00 65.88 79 PHE A CA 1
ATOM 657 C C . PHE A 1 79 ? -12.368 17.374 3.051 1.00 65.88 79 PHE A C 1
ATOM 659 O O . PHE A 1 79 ? -11.950 16.305 2.613 1.00 65.88 79 PHE A O 1
ATOM 666 N N . ALA A 1 80 ? -13.452 17.446 3.829 1.00 60.97 80 ALA A N 1
ATOM 667 C CA . ALA A 1 80 ? -14.199 16.273 4.297 1.00 60.97 80 ALA A CA 1
ATOM 668 C C . ALA A 1 80 ? -14.781 15.381 3.173 1.00 60.97 80 ALA A C 1
ATOM 670 O O . ALA A 1 80 ? -14.963 14.191 3.412 1.00 60.97 80 ALA A O 1
ATOM 671 N N . ASP A 1 81 ? -14.998 15.927 1.967 1.00 56.81 81 ASP A N 1
ATOM 672 C CA . ASP A 1 81 ? -15.734 15.269 0.869 1.00 56.81 81 ASP A CA 1
ATOM 673 C C . ASP A 1 81 ? -14.910 14.991 -0.403 1.00 56.81 81 ASP A C 1
ATOM 675 O O . ASP A 1 81 ? -15.473 14.611 -1.428 1.00 56.81 81 ASP A O 1
ATOM 679 N N . MET A 1 82 ? -13.583 15.170 -0.397 1.00 60.31 82 MET A N 1
ATOM 680 C CA . MET A 1 82 ? -12.789 14.696 -1.540 1.00 60.31 82 MET A CA 1
ATOM 681 C C . MET A 1 82 ? -12.523 13.199 -1.383 1.00 60.31 82 MET A C 1
ATOM 683 O O . MET A 1 82 ? -11.717 12.801 -0.541 1.00 60.31 82 MET A O 1
ATOM 687 N N . GLU A 1 83 ? -13.187 12.375 -2.201 1.00 60.03 83 GLU A N 1
ATOM 688 C CA . GLU A 1 83 ? -12.768 10.994 -2.453 1.00 60.03 83 GLU A CA 1
ATOM 689 C C . GLU A 1 83 ? -11.310 11.018 -2.941 1.00 60.03 83 GLU A C 1
ATOM 691 O O . GLU A 1 83 ? -11.014 11.376 -4.079 1.00 60.03 83 GLU A O 1
ATOM 696 N N . GLU A 1 84 ? -10.371 10.746 -2.032 1.00 67.50 84 GLU A N 1
ATOM 697 C CA . GLU A 1 84 ? -8.941 10.807 -2.326 1.00 67.50 84 GLU A CA 1
ATOM 698 C C . GLU A 1 84 ? -8.558 9.574 -3.147 1.00 67.50 84 GLU A C 1
ATOM 700 O O . GLU A 1 84 ? -8.410 8.473 -2.609 1.00 67.50 84 GLU A O 1
ATOM 705 N N . GLU A 1 85 ? -8.397 9.765 -4.457 1.00 76.12 85 GLU A N 1
ATOM 706 C CA . GLU A 1 85 ? -7.784 8.767 -5.324 1.00 76.12 85 GLU A CA 1
ATOM 707 C C . GLU A 1 85 ? -6.347 8.500 -4.825 1.00 76.12 85 GLU A C 1
ATOM 709 O O . GLU A 1 85 ? -5.527 9.423 -4.756 1.00 76.12 85 GLU A O 1
ATOM 714 N N . PRO A 1 86 ? -6.026 7.265 -4.388 1.00 77.31 86 PRO A N 1
ATOM 715 C CA . PRO A 1 86 ? -4.835 7.008 -3.576 1.00 77.31 86 PRO A CA 1
ATOM 716 C C . PRO A 1 86 ? -3.518 7.235 -4.331 1.00 77.31 86 PRO A C 1
ATOM 718 O O . PRO A 1 86 ? -2.495 7.547 -3.713 1.00 77.31 86 PRO A O 1
ATOM 721 N N . PHE A 1 87 ? -3.525 7.060 -5.653 1.00 85.31 87 PHE A N 1
ATOM 722 C CA . PHE A 1 87 ? -2.412 7.321 -6.561 1.00 85.31 87 PHE A CA 1
ATOM 723 C C . PHE A 1 87 ? -2.940 7.436 -8.004 1.00 85.31 87 PHE A C 1
ATOM 725 O O . PHE A 1 87 ? -4.045 6.984 -8.278 1.00 85.31 87 PHE A O 1
ATOM 732 N N . ASN A 1 88 ? -2.161 8.023 -8.921 1.00 88.81 88 ASN A N 1
ATOM 733 C CA . ASN A 1 88 ? -2.546 8.111 -10.336 1.00 88.81 88 ASN A CA 1
ATOM 734 C C . ASN A 1 88 ? -2.673 6.692 -10.943 1.00 88.81 88 ASN A C 1
ATOM 736 O O . ASN A 1 88 ? -1.666 5.978 -10.906 1.00 88.81 88 ASN A O 1
ATOM 740 N N . PRO A 1 89 ? -3.828 6.283 -11.508 1.00 89.69 89 PRO A N 1
ATOM 741 C CA . PRO A 1 89 ? -4.022 4.948 -12.085 1.00 89.69 89 PRO A CA 1
ATOM 742 C C . PRO A 1 89 ? -2.945 4.529 -13.097 1.00 89.69 89 PRO A C 1
ATOM 744 O O . PRO A 1 89 ? -2.580 3.358 -13.119 1.00 89.69 89 PRO A O 1
ATOM 747 N N . ASP A 1 90 ? -2.327 5.460 -13.828 1.00 92.56 90 ASP A N 1
ATOM 748 C CA . ASP A 1 90 ? -1.250 5.146 -14.782 1.00 92.56 90 ASP A CA 1
ATOM 749 C C . ASP A 1 90 ? -0.029 4.465 -14.125 1.00 92.56 90 ASP A C 1
ATOM 751 O O . ASP A 1 90 ? 0.777 3.824 -14.792 1.00 92.56 90 ASP A O 1
ATOM 755 N N . TYR A 1 91 ? 0.145 4.571 -12.799 1.00 92.12 91 TYR A N 1
ATOM 756 C CA . TYR A 1 91 ? 1.275 3.952 -12.090 1.00 92.12 91 TYR A CA 1
ATOM 757 C C . TYR A 1 91 ? 1.216 2.419 -12.023 1.00 92.12 91 TYR A C 1
ATOM 759 O O . TYR A 1 91 ? 2.177 1.802 -11.549 1.00 92.12 91 TYR A O 1
ATOM 767 N N . VAL A 1 92 ? 0.115 1.801 -12.460 1.00 93.19 92 VAL A N 1
ATOM 768 C CA . VAL A 1 92 ? 0.040 0.346 -12.666 1.00 93.19 92 VAL A CA 1
ATOM 769 C C . VAL A 1 92 ? 0.238 -0.067 -14.126 1.00 93.19 92 VAL A C 1
ATOM 771 O O . VAL A 1 92 ? 0.319 -1.261 -14.404 1.00 93.19 92 VAL A O 1
ATOM 774 N N . GLU A 1 93 ? 0.364 0.889 -15.046 1.00 94.00 93 GLU A N 1
ATOM 775 C CA . GLU A 1 93 ? 0.574 0.624 -16.466 1.00 94.00 93 GLU A CA 1
ATOM 776 C C . GLU A 1 93 ? 2.071 0.591 -16.810 1.00 94.00 93 GLU A C 1
ATOM 778 O O . GLU A 1 93 ? 2.876 1.390 -16.325 1.00 94.00 93 GLU A O 1
ATOM 783 N N . VAL A 1 94 ? 2.470 -0.368 -17.651 1.00 94.75 94 VAL A N 1
ATOM 784 C CA . VAL A 1 94 ? 3.859 -0.507 -18.106 1.00 94.75 94 VAL A CA 1
ATOM 785 C C . VAL A 1 94 ? 4.033 0.236 -19.427 1.00 94.75 94 VAL A C 1
ATOM 787 O O . VAL A 1 94 ? 3.533 -0.210 -20.453 1.00 94.75 94 VAL A O 1
ATOM 790 N N . ASP A 1 95 ? 4.800 1.327 -19.413 1.00 94.94 95 ASP A N 1
ATOM 791 C CA . ASP A 1 95 ? 5.140 2.083 -20.629 1.00 94.94 95 ASP A CA 1
ATOM 792 C C . ASP A 1 95 ? 6.229 1.384 -21.468 1.00 94.94 95 ASP A C 1
ATOM 794 O O . ASP A 1 95 ? 6.109 1.228 -22.684 1.00 94.94 95 ASP A O 1
ATOM 798 N N . ARG A 1 96 ? 7.314 0.923 -20.824 1.00 96.44 96 ARG A N 1
ATOM 799 C CA . ARG A 1 96 ? 8.455 0.304 -21.518 1.00 96.44 96 ARG A CA 1
ATOM 800 C C . ARG A 1 96 ? 9.185 -0.726 -20.663 1.00 96.44 96 ARG A C 1
ATOM 802 O O . ARG A 1 96 ? 9.552 -0.448 -19.525 1.00 96.44 96 ARG A O 1
ATOM 809 N N . VAL A 1 97 ? 9.496 -1.876 -21.262 1.00 94.62 97 VAL A N 1
ATOM 810 C CA . VAL A 1 97 ? 10.412 -2.872 -20.686 1.00 94.62 97 VAL A CA 1
ATOM 811 C C . VAL A 1 97 ? 11.850 -2.501 -21.045 1.00 94.62 97 VAL A C 1
ATOM 813 O O . VAL A 1 97 ? 12.178 -2.338 -22.220 1.00 94.62 97 VAL A O 1
ATOM 816 N N . LEU A 1 98 ? 12.696 -2.335 -20.028 1.00 95.25 98 LEU A N 1
ATOM 817 C CA . LEU A 1 98 ? 14.100 -1.943 -20.195 1.00 95.25 98 LEU A CA 1
ATOM 818 C C . LEU A 1 98 ? 15.056 -3.141 -20.219 1.00 95.25 98 LEU A C 1
ATOM 820 O O . LEU A 1 98 ? 16.067 -3.096 -20.912 1.00 95.25 98 LEU A O 1
ATOM 824 N N . GLU A 1 99 ? 14.740 -4.199 -19.474 1.00 94.00 99 GLU A N 1
ATOM 825 C CA . GLU A 1 99 ? 15.584 -5.382 -19.308 1.00 94.00 99 GLU A CA 1
ATOM 826 C C . GLU A 1 99 ? 14.708 -6.618 -19.073 1.00 94.00 99 GLU A C 1
ATOM 828 O O . GLU A 1 99 ? 13.615 -6.512 -18.513 1.00 94.00 99 GLU A O 1
ATOM 833 N N . VAL A 1 100 ? 15.193 -7.783 -19.508 1.00 91.56 100 VAL A N 1
ATOM 834 C CA . VAL A 1 100 ? 14.569 -9.087 -19.267 1.00 91.56 100 VAL A CA 1
ATOM 835 C C . VAL A 1 100 ? 15.613 -9.997 -18.636 1.00 91.56 100 VAL A C 1
ATOM 837 O O . VAL A 1 100 ? 16.668 -10.231 -19.223 1.00 91.56 100 VAL A O 1
ATOM 840 N N . SER A 1 101 ? 15.307 -10.525 -17.456 1.00 87.75 101 SER A N 1
ATOM 841 C CA . SER A 1 101 ? 16.064 -11.597 -16.817 1.00 87.75 101 SER A CA 1
ATOM 842 C C . SER A 1 101 ? 15.246 -12.884 -16.854 1.00 87.75 101 SER A C 1
ATOM 844 O O . SER A 1 101 ? 14.044 -12.875 -16.602 1.00 87.75 101 SER A O 1
ATOM 846 N N . LEU A 1 102 ? 15.902 -13.994 -17.184 1.00 87.38 102 LEU A N 1
ATOM 847 C CA . LEU A 1 102 ? 15.305 -15.326 -17.150 1.00 87.38 102 LEU A CA 1
ATOM 848 C C . LEU A 1 102 ? 15.703 -15.977 -15.825 1.00 87.38 102 LEU A C 1
ATOM 850 O O . LEU A 1 102 ? 16.892 -16.055 -15.509 1.00 87.38 102 LEU A O 1
ATOM 854 N N . CYS A 1 103 ? 14.719 -16.404 -15.045 1.00 78.00 103 CYS A N 1
ATOM 855 C CA . CYS A 1 103 ? 14.917 -17.153 -13.813 1.00 78.00 103 CYS A CA 1
ATOM 856 C C . CYS A 1 103 ? 13.970 -18.347 -13.801 1.00 78.00 103 CYS A C 1
ATOM 858 O O . CYS A 1 103 ? 12.816 -18.188 -14.183 1.00 78.00 103 CYS A O 1
ATOM 860 N N . GLU A 1 104 ? 14.461 -19.493 -13.338 1.00 84.38 104 GLU A N 1
ATOM 861 C CA . GLU A 1 104 ? 13.613 -20.654 -13.067 1.00 84.38 104 GLU A CA 1
ATOM 862 C C . GLU A 1 104 ? 12.711 -20.334 -11.868 1.00 84.38 104 GLU A C 1
ATOM 864 O O . GLU A 1 104 ? 13.188 -19.886 -10.813 1.00 84.38 104 GLU A O 1
ATOM 869 N N . ASP A 1 105 ? 11.407 -20.526 -12.036 1.00 77.06 105 ASP A N 1
ATOM 870 C CA . ASP A 1 105 ? 10.431 -20.433 -10.961 1.00 77.06 105 ASP A CA 1
ATOM 871 C C . ASP A 1 105 ? 10.738 -21.518 -9.917 1.00 77.06 105 ASP A C 1
ATOM 873 O O . ASP A 1 105 ? 10.855 -22.704 -10.217 1.00 77.06 105 ASP A O 1
ATOM 877 N N . LYS A 1 106 ? 10.892 -21.114 -8.654 1.00 76.06 106 LYS A N 1
ATOM 878 C CA . LYS A 1 106 ? 11.246 -22.033 -7.565 1.00 76.06 106 LYS A CA 1
ATOM 879 C C . LYS A 1 106 ? 10.093 -22.939 -7.142 1.00 76.06 106 LYS A C 1
ATOM 881 O O . LYS A 1 106 ? 10.355 -23.998 -6.573 1.00 76.06 106 LYS A O 1
ATOM 886 N N . ASP A 1 107 ? 8.857 -22.517 -7.385 1.00 78.12 107 ASP A N 1
ATOM 887 C CA . ASP A 1 107 ? 7.655 -23.244 -6.994 1.00 78.12 107 ASP A CA 1
ATOM 888 C C . ASP A 1 107 ? 7.184 -24.183 -8.112 1.00 78.12 107 ASP A C 1
ATOM 890 O O . ASP A 1 107 ? 6.665 -25.265 -7.824 1.00 78.12 107 ASP A O 1
ATOM 894 N N . THR A 1 108 ? 7.388 -23.802 -9.379 1.00 81.00 108 THR A N 1
ATOM 895 C CA . THR A 1 108 ? 6.914 -24.571 -10.546 1.00 81.00 108 THR A CA 1
ATOM 896 C C . THR A 1 108 ? 8.024 -25.224 -11.377 1.00 81.00 108 THR A C 1
ATOM 898 O O . THR A 1 108 ? 7.762 -26.230 -12.038 1.00 81.00 108 THR A O 1
ATOM 901 N N . GLY A 1 109 ? 9.269 -24.743 -11.292 1.00 66.88 109 GLY A N 1
ATOM 902 C CA . GLY A 1 109 ? 10.415 -25.250 -12.057 1.00 66.88 109 GLY A CA 1
ATOM 903 C C . GLY A 1 109 ? 10.429 -24.845 -13.535 1.00 66.88 109 GLY A C 1
ATOM 904 O O . GLY A 1 109 ? 11.197 -25.434 -14.298 1.00 66.88 109 GLY A O 1
ATOM 905 N N . GLU A 1 110 ? 9.567 -23.903 -13.934 1.00 58.31 110 GLU A N 1
ATOM 906 C CA . GLU A 1 110 ? 9.481 -23.343 -15.295 1.00 58.31 110 GLU A CA 1
ATOM 907 C C . GLU A 1 110 ? 10.464 -22.192 -15.542 1.00 58.31 110 GLU A C 1
ATOM 909 O O . GLU A 1 110 ? 10.766 -21.439 -14.587 1.00 58.31 110 GLU A O 1
#

Organism: NCBI:txid364589

InterPro domains:
  IPR000953 Chromo/chromo shadow domain [PS50013] (9-76)
  IPR000953 Chromo/chromo shadow domain [SM00298] (7-73)
  IPR016197 Chromo-like domain superfamily [SSF54160] (5-68)
  IPR023780 Chromo domain [PF00385] (10-69)
  IPR051493 Chromodomain-helicase-DNA-binding [PTHR46850] (1-110)

pLDDT: mean 86.73, std 12.72, range [48.03, 98.25]

Radius of gyration: 17.6 Å; chains: 1; bounding box: 43×46×38 Å

Foldseek 3Di:
DDDDPLQFLAFPAFQDKDWDWDDPDDPDTDTFIWTFTDGPPDFSLPTDTDGLVSSVSHVCSVVRVVVVVVVVVVVCVPCVPPPDPSDDPCSNPDPDDDDDDDDQDPVPRD